Protein AF-A0A9P4J951-F1 (afdb_monomer)

Structure (mmCIF, N/CA/C/O backbone):
data_AF-A0A9P4J951-F1
#
_entry.id   AF-A0A9P4J951-F1
#
loop_
_atom_site.group_PDB
_atom_site.id
_atom_site.type_symbol
_atom_site.label_atom_id
_atom_site.label_alt_id
_atom_site.label_comp_id
_atom_site.label_asym_id
_atom_site.label_entity_id
_atom_site.label_seq_id
_atom_site.pdbx_PDB_ins_code
_atom_site.Cartn_x
_atom_site.Cartn_y
_atom_site.Cartn_z
_atom_site.occupancy
_atom_site.B_iso_or_equiv
_atom_site.auth_seq_id
_atom_site.auth_comp_id
_atom_site.auth_asym_id
_atom_site.auth_atom_id
_atom_site.pdbx_PDB_model_num
ATOM 1 N N . MET A 1 1 ? 7.145 10.050 -29.642 1.00 83.94 1 MET A N 1
ATOM 2 C CA . MET A 1 1 ? 7.075 8.590 -29.487 1.00 83.94 1 MET A CA 1
ATOM 3 C C . MET A 1 1 ? 8.419 8.067 -29.038 1.00 83.94 1 MET A C 1
ATOM 5 O O . MET A 1 1 ? 9.422 8.236 -29.727 1.00 83.94 1 MET A O 1
ATOM 9 N N . CYS A 1 2 ? 8.444 7.441 -27.866 1.00 87.62 2 CYS A N 1
ATOM 10 C CA . CYS A 1 2 ? 9.664 6.886 -27.300 1.00 87.62 2 CYS A CA 1
ATOM 11 C C . CYS A 1 2 ? 9.379 5.573 -26.622 1.00 87.62 2 CYS A C 1
ATOM 13 O O . CYS A 1 2 ? 8.331 5.391 -26.008 1.00 87.62 2 CYS A O 1
ATOM 15 N N . TYR A 1 3 ? 10.360 4.699 -26.714 1.00 90.00 3 TYR A N 1
ATOM 16 C CA . TYR A 1 3 ? 10.333 3.376 -26.151 1.00 90.00 3 TYR A CA 1
ATOM 17 C C . TYR A 1 3 ? 10.883 3.417 -24.731 1.00 90.00 3 TYR A C 1
ATOM 19 O O . TYR A 1 3 ? 11.955 3.974 -24.476 1.00 90.00 3 TYR A O 1
ATOM 27 N N . TYR A 1 4 ? 10.137 2.819 -23.815 1.00 92.75 4 TYR A N 1
ATOM 28 C CA . TYR A 1 4 ? 10.508 2.655 -22.419 1.00 92.75 4 TYR A CA 1
ATOM 29 C C . TYR A 1 4 ? 10.296 1.204 -22.015 1.00 92.75 4 TYR A C 1
ATOM 31 O O . TYR A 1 4 ? 9.371 0.541 -22.491 1.00 92.75 4 TYR A O 1
ATOM 39 N N . ASP A 1 5 ? 11.113 0.729 -21.090 1.00 93.81 5 ASP A N 1
ATOM 40 C CA . ASP A 1 5 ? 10.787 -0.489 -20.372 1.00 93.81 5 ASP A CA 1
ATOM 41 C C . ASP A 1 5 ? 9.640 -0.245 -19.402 1.00 93.81 5 ASP A C 1
ATOM 43 O O . ASP A 1 5 ? 9.453 0.852 -18.860 1.00 93.81 5 ASP A O 1
ATOM 47 N N . VAL A 1 6 ? 8.898 -1.313 -19.156 1.00 93.50 6 VAL A N 1
ATOM 48 C CA . VAL A 1 6 ? 7.906 -1.376 -18.099 1.00 93.50 6 VAL A CA 1
ATOM 49 C C . VAL A 1 6 ? 8.353 -2.405 -17.083 1.00 93.50 6 VAL A C 1
ATOM 51 O O . VAL A 1 6 ? 8.614 -3.556 -17.420 1.00 93.50 6 VAL A O 1
ATOM 54 N N . LEU A 1 7 ? 8.404 -1.991 -15.824 1.00 94.44 7 LEU A N 1
ATOM 55 C CA . LEU A 1 7 ? 8.605 -2.896 -14.709 1.00 94.44 7 LEU A CA 1
ATOM 56 C C . LEU A 1 7 ? 7.239 -3.349 -14.195 1.00 94.44 7 LEU A C 1
ATOM 58 O O . LEU A 1 7 ? 6.424 -2.517 -13.793 1.00 94.44 7 LEU A O 1
ATOM 62 N N . VAL A 1 8 ? 7.009 -4.660 -14.206 1.00 94.25 8 VAL A N 1
ATOM 63 C CA . VAL A 1 8 ? 5.778 -5.301 -13.730 1.00 94.25 8 VAL A CA 1
ATOM 64 C C . VAL A 1 8 ? 6.046 -5.910 -12.359 1.00 94.25 8 VAL A C 1
ATOM 66 O O . VAL A 1 8 ? 6.940 -6.740 -12.200 1.00 94.25 8 VAL A O 1
ATOM 69 N N . PHE A 1 9 ? 5.300 -5.466 -11.354 1.00 94.62 9 PHE A N 1
ATOM 70 C CA . PHE A 1 9 ? 5.412 -5.950 -9.981 1.00 94.62 9 PHE A CA 1
ATOM 71 C C . PHE A 1 9 ? 4.687 -7.287 -9.799 1.00 94.62 9 PHE A C 1
ATOM 73 O O . PHE A 1 9 ? 3.820 -7.657 -10.589 1.00 94.62 9 PHE A O 1
ATOM 80 N N . THR A 1 10 ? 4.968 -7.981 -8.695 1.00 92.19 10 THR A N 1
ATOM 81 C CA . THR A 1 10 ? 4.338 -9.275 -8.359 1.00 92.19 10 THR A CA 1
ATOM 82 C C . THR A 1 10 ? 2.812 -9.224 -8.263 1.00 92.19 10 THR A C 1
ATOM 84 O O . THR A 1 10 ? 2.142 -10.215 -8.527 1.00 92.19 10 THR A O 1
ATOM 87 N N . CYS A 1 11 ? 2.245 -8.069 -7.913 1.00 90.75 11 CYS A N 1
ATOM 88 C CA . CYS A 1 11 ? 0.800 -7.850 -7.864 1.00 90.75 11 CYS A CA 1
ATOM 89 C C . CYS A 1 11 ? 0.161 -7.545 -9.231 1.00 90.75 11 CYS A C 1
ATOM 91 O O . CYS A 1 11 ? -1.041 -7.294 -9.284 1.00 90.75 11 CYS A O 1
ATOM 93 N N . GLY A 1 12 ? 0.946 -7.506 -10.313 1.00 90.06 12 GLY A N 1
ATOM 94 C CA . GLY A 1 12 ? 0.493 -7.164 -11.665 1.00 90.06 12 GLY A CA 1
ATOM 95 C C . GLY A 1 12 ? 0.386 -5.661 -11.950 1.00 90.06 12 GLY A C 1
ATOM 96 O O . GLY A 1 12 ? 0.130 -5.275 -13.088 1.00 90.06 12 GLY A O 1
ATOM 97 N N . ASP A 1 13 ? 0.595 -4.808 -10.945 1.00 92.94 13 ASP A N 1
ATOM 98 C CA . ASP A 1 13 ? 0.761 -3.362 -11.128 1.00 92.94 13 ASP A CA 1
ATOM 99 C C . ASP A 1 13 ? 2.073 -3.071 -11.875 1.00 92.94 13 ASP A C 1
ATOM 101 O O . ASP A 1 13 ? 2.985 -3.906 -11.888 1.00 92.94 13 ASP A O 1
ATOM 105 N N . TYR A 1 14 ? 2.209 -1.885 -12.465 1.00 92.69 14 TYR A N 1
ATOM 106 C CA . TYR A 1 14 ? 3.402 -1.553 -13.242 1.00 92.69 14 TYR A CA 1
ATOM 107 C C . TYR A 1 14 ? 3.881 -0.119 -13.068 1.00 92.69 14 TYR A C 1
ATOM 109 O O . TYR A 1 14 ? 3.173 0.770 -12.599 1.00 92.69 14 TYR A O 1
ATOM 117 N N . ARG A 1 15 ? 5.127 0.118 -13.478 1.00 92.00 15 ARG A N 1
ATOM 118 C CA . ARG A 1 15 ? 5.652 1.467 -13.675 1.00 92.00 15 ARG A CA 1
ATOM 119 C C . ARG A 1 15 ? 6.517 1.534 -14.920 1.00 92.00 15 ARG A C 1
ATOM 121 O O . ARG A 1 15 ? 7.229 0.587 -15.244 1.00 92.00 15 ARG A O 1
ATOM 128 N N . TRP A 1 16 ? 6.493 2.686 -15.578 1.00 91.69 16 TRP A N 1
ATOM 129 C CA . TRP A 1 16 ? 7.504 3.022 -16.573 1.00 91.69 16 TRP A CA 1
ATOM 130 C C . TRP A 1 16 ? 8.874 3.095 -15.898 1.00 91.69 16 TRP A C 1
ATOM 132 O O . TRP A 1 16 ? 9.004 3.662 -14.808 1.00 91.69 16 TRP A O 1
ATOM 142 N N . ASP A 1 17 ? 9.869 2.495 -16.537 1.00 91.88 17 ASP A N 1
ATOM 143 C CA . ASP A 1 17 ? 11.228 2.403 -16.021 1.00 91.88 17 ASP A CA 1
ATOM 144 C C . ASP A 1 17 ? 12.220 3.005 -17.029 1.00 91.88 17 ASP A C 1
ATOM 146 O O . ASP A 1 17 ? 12.089 4.179 -17.393 1.00 91.88 17 ASP A O 1
ATOM 150 N N . LYS A 1 18 ? 13.222 2.244 -17.477 1.00 91.69 18 LYS A N 1
ATOM 151 C CA . LYS A 1 18 ? 14.324 2.759 -18.289 1.00 91.69 18 LYS A CA 1
ATOM 152 C C . LYS A 1 18 ? 13.875 3.250 -19.669 1.00 91.69 18 LYS A C 1
ATOM 154 O O . LYS A 1 18 ? 13.177 2.560 -20.408 1.00 91.69 18 LYS A O 1
ATOM 159 N N . PHE A 1 19 ? 14.349 4.434 -20.052 1.00 90.81 19 PHE A N 1
ATOM 160 C CA . PHE A 1 19 ? 14.247 4.934 -21.423 1.00 90.81 19 PHE A CA 1
ATOM 161 C C . PHE A 1 19 ? 15.151 4.128 -22.362 1.00 90.81 19 PHE A C 1
ATOM 163 O O . PHE A 1 19 ? 16.329 3.922 -22.066 1.00 90.81 19 PHE A O 1
ATOM 170 N N . ARG A 1 20 ? 14.610 3.694 -23.503 1.00 90.88 20 ARG A N 1
ATOM 171 C CA . ARG A 1 20 ? 15.330 2.872 -24.487 1.00 90.88 20 ARG A CA 1
ATOM 172 C C . ARG A 1 20 ? 15.708 3.639 -25.739 1.00 90.88 20 ARG A C 1
ATOM 174 O O . ARG A 1 20 ? 16.806 3.454 -26.248 1.00 90.88 20 ARG A O 1
ATOM 181 N N . GLY A 1 21 ? 14.837 4.519 -26.215 1.00 88.06 21 GLY A N 1
ATOM 182 C CA . GLY A 1 21 ? 15.143 5.321 -27.391 1.00 88.06 21 GLY A CA 1
ATOM 183 C C . GLY A 1 21 ? 13.949 6.089 -27.929 1.00 88.06 21 GLY A C 1
ATOM 184 O O . GLY A 1 21 ? 12.802 5.863 -27.541 1.00 88.06 21 GLY A O 1
ATOM 185 N N . ARG A 1 22 ? 14.231 7.007 -28.853 1.00 85.25 22 ARG A N 1
ATOM 186 C CA . ARG A 1 22 ? 13.212 7.725 -29.628 1.00 85.25 22 ARG A CA 1
ATOM 187 C C . ARG A 1 22 ? 12.785 6.886 -30.829 1.00 85.25 22 ARG A C 1
ATOM 189 O O . ARG A 1 22 ? 13.577 6.109 -31.356 1.00 85.25 22 ARG A O 1
ATOM 196 N N . CYS A 1 23 ? 11.540 7.047 -31.265 1.00 82.56 23 CYS A N 1
ATOM 197 C CA . CYS A 1 23 ? 11.083 6.455 -32.515 1.00 82.56 23 CYS A CA 1
ATOM 198 C C . CYS A 1 23 ? 11.828 7.106 -33.696 1.00 82.56 23 CYS A C 1
ATOM 200 O O . CYS A 1 23 ? 11.772 8.328 -33.826 1.00 82.56 23 CYS A O 1
ATOM 202 N N . PRO A 1 24 ? 12.477 6.328 -34.582 1.00 77.69 24 PRO A N 1
ATOM 203 C CA . PRO A 1 24 ? 13.242 6.879 -35.704 1.00 77.69 24 PRO A CA 1
ATOM 204 C C . PRO A 1 24 ? 12.363 7.551 -36.769 1.00 77.69 24 PRO A C 1
ATOM 206 O O . PRO A 1 24 ? 12.860 8.326 -37.575 1.00 77.69 24 PRO A O 1
ATOM 209 N N . ARG A 1 25 ? 11.050 7.275 -36.770 1.00 77.94 25 ARG A N 1
ATOM 210 C CA . ARG A 1 25 ? 10.077 7.881 -37.693 1.00 77.94 25 ARG A CA 1
ATOM 211 C C . ARG A 1 25 ? 9.621 9.283 -37.279 1.00 77.94 25 ARG A C 1
ATOM 213 O O . ARG A 1 25 ? 8.889 9.921 -38.025 1.00 77.94 25 ARG A O 1
ATOM 220 N N . GLU A 1 26 ? 10.019 9.765 -36.106 1.00 70.31 26 GLU A N 1
ATOM 221 C CA . GLU A 1 26 ? 9.621 11.081 -35.619 1.00 70.31 26 GLU A CA 1
ATOM 222 C C . GLU A 1 26 ? 10.764 12.081 -35.757 1.00 70.31 26 GLU A C 1
ATOM 224 O O . GLU A 1 26 ? 11.788 11.977 -35.089 1.00 70.31 26 GLU A O 1
ATOM 229 N N . HIS A 1 27 ? 10.575 13.060 -36.641 1.00 64.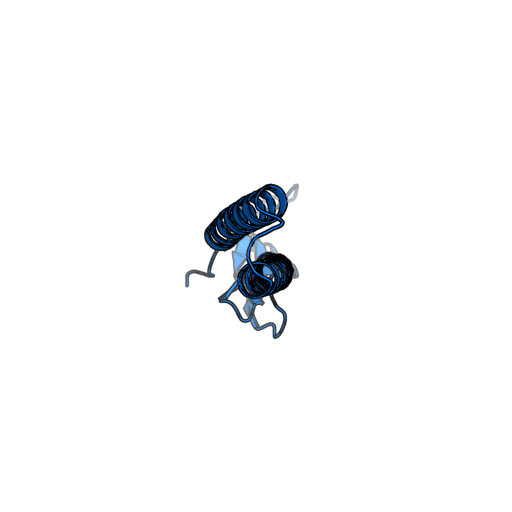94 27 HIS A N 1
ATOM 230 C CA . HIS A 1 27 ? 11.615 14.012 -37.038 1.00 64.94 27 HIS A CA 1
ATOM 231 C C . HIS A 1 27 ? 11.723 15.243 -36.114 1.00 64.94 27 HIS A C 1
ATOM 233 O O . HIS A 1 27 ? 12.554 16.119 -36.337 1.00 64.94 27 HIS A O 1
ATOM 239 N N . ARG A 1 28 ? 10.884 15.342 -35.071 1.00 68.25 28 ARG A N 1
ATOM 240 C CA . ARG A 1 28 ? 10.910 16.472 -34.128 1.00 68.25 28 ARG A CA 1
ATOM 241 C C . ARG A 1 28 ? 12.067 16.316 -33.135 1.00 68.25 28 ARG A C 1
ATOM 243 O O . ARG A 1 28 ? 12.063 15.413 -32.299 1.00 68.25 28 ARG A O 1
ATOM 250 N N . MET A 1 29 ? 13.049 17.216 -33.215 1.00 61.53 29 MET A N 1
ATOM 251 C CA . MET A 1 29 ? 14.131 17.350 -32.234 1.00 61.53 29 MET A CA 1
ATOM 252 C C . MET A 1 29 ? 13.785 18.454 -31.213 1.00 61.53 29 MET A C 1
ATOM 254 O O . MET A 1 29 ? 13.914 19.631 -31.522 1.00 61.53 29 MET A O 1
ATOM 258 N N . GLY A 1 30 ? 13.344 18.046 -30.010 1.00 66.81 30 GLY A N 1
ATOM 259 C CA . GLY A 1 30 ? 12.965 18.897 -28.855 1.00 66.81 30 GLY A CA 1
ATOM 260 C C . GLY A 1 30 ? 11.441 18.971 -28.632 1.00 66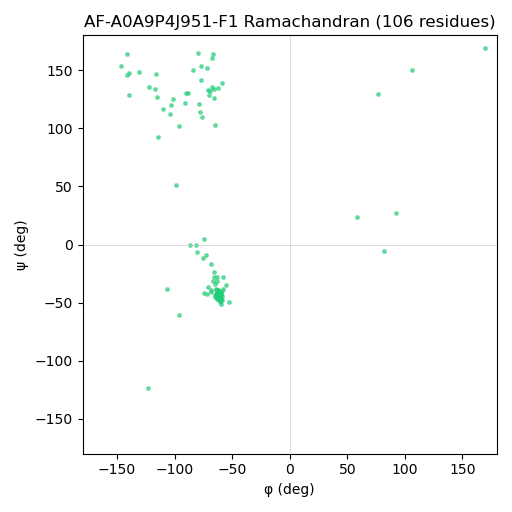.81 30 GLY A C 1
ATOM 261 O O . GLY A 1 30 ? 10.688 18.811 -29.585 1.00 66.81 30 GLY A O 1
ATOM 262 N N . GLU A 1 31 ? 10.865 19.149 -27.439 1.00 60.69 31 GLU A N 1
ATOM 263 C CA . GLU A 1 31 ? 11.251 18.876 -26.046 1.00 60.69 31 GLU A CA 1
ATOM 264 C C . GLU A 1 31 ? 10.146 17.955 -25.499 1.00 60.69 31 GLU A C 1
ATOM 266 O O . GLU A 1 31 ? 8.962 18.222 -25.688 1.00 60.69 31 GLU A O 1
ATOM 271 N N . THR A 1 32 ? 10.488 16.887 -24.786 1.00 63.03 32 THR A N 1
ATOM 272 C CA . THR A 1 32 ? 9.526 15.924 -24.210 1.00 63.03 32 THR A CA 1
ATOM 273 C C . THR A 1 32 ? 8.905 14.934 -25.199 1.00 63.03 32 THR A C 1
ATOM 275 O O . THR A 1 32 ? 8.365 15.252 -26.255 1.00 63.03 32 THR A O 1
ATOM 278 N N . CYS A 1 33 ? 8.962 13.660 -24.827 1.00 70.00 33 CYS A N 1
ATOM 279 C CA . CYS A 1 33 ? 8.370 12.609 -25.625 1.00 70.00 33 CYS A CA 1
ATOM 280 C C . CYS A 1 33 ? 6.845 12.574 -25.466 1.00 70.00 33 CYS A C 1
ATOM 282 O O . CYS A 1 33 ? 6.360 12.163 -24.415 1.00 70.00 33 CYS A O 1
ATOM 284 N N . GLY A 1 34 ? 6.094 12.951 -26.507 1.00 72.06 34 GLY A N 1
ATOM 285 C CA . GLY A 1 34 ? 4.628 13.069 -26.428 1.00 72.06 34 GLY A CA 1
ATOM 286 C C . GLY A 1 34 ? 3.872 11.764 -26.131 1.00 72.06 34 GLY A C 1
ATOM 287 O O . GLY A 1 34 ? 2.816 11.790 -25.511 1.00 72.06 34 GLY A O 1
ATOM 288 N N . THR A 1 35 ? 4.417 10.605 -26.515 1.00 83.69 35 THR A N 1
ATOM 289 C CA . THR A 1 35 ? 3.775 9.295 -26.296 1.00 83.69 35 THR A CA 1
ATOM 290 C C . THR A 1 35 ? 4.811 8.258 -25.881 1.00 83.69 35 THR A C 1
ATOM 292 O O . THR A 1 35 ? 5.835 8.097 -26.559 1.00 83.69 35 THR A O 1
ATOM 295 N N . LYS A 1 36 ? 4.539 7.546 -24.781 1.00 86.50 36 LYS A N 1
ATOM 296 C CA . LYS A 1 36 ? 5.353 6.423 -24.299 1.00 86.50 36 LYS A CA 1
ATOM 297 C C . LYS A 1 36 ? 4.881 5.129 -24.950 1.00 86.50 36 LYS A C 1
ATOM 299 O O . LYS A 1 36 ? 3.693 4.829 -24.935 1.00 86.50 36 LYS A O 1
ATOM 304 N N . MET A 1 37 ? 5.819 4.375 -25.499 1.00 88.06 37 MET A N 1
ATOM 305 C CA . MET A 1 37 ? 5.604 3.059 -26.084 1.00 88.06 37 MET A CA 1
ATOM 306 C C . MET A 1 37 ? 6.368 2.012 -25.282 1.00 88.06 37 MET A C 1
ATOM 308 O O . MET A 1 37 ? 7.444 2.286 -24.745 1.00 88.06 37 MET A O 1
ATOM 312 N N . LEU A 1 38 ? 5.806 0.810 -25.208 1.00 90.44 38 LEU A N 1
ATOM 313 C CA . LEU A 1 38 ? 6.450 -0.328 -24.569 1.00 90.44 38 LEU A CA 1
ATOM 314 C C . LEU A 1 38 ? 7.640 -0.799 -25.418 1.00 90.44 38 LEU A C 1
ATOM 316 O O . LEU A 1 38 ? 7.486 -1.044 -26.611 1.00 90.44 38 LEU A O 1
ATOM 320 N N . TYR A 1 39 ? 8.809 -0.941 -24.795 1.00 92.12 39 TYR A N 1
ATOM 321 C CA . TYR A 1 39 ? 9.963 -1.638 -25.367 1.00 92.12 39 TYR A CA 1
ATOM 322 C C . TYR A 1 39 ? 10.016 -3.088 -24.889 1.00 92.12 39 TYR A C 1
ATOM 324 O O . TYR A 1 39 ? 9.946 -4.017 -25.685 1.00 92.12 39 TYR A O 1
ATOM 332 N N . SER A 1 40 ? 10.128 -3.278 -23.572 1.00 93.12 40 SER A N 1
ATOM 333 C CA . SER A 1 40 ? 10.191 -4.591 -22.937 1.00 93.12 40 SER A CA 1
ATOM 334 C C . SER A 1 40 ? 9.518 -4.579 -21.566 1.00 93.12 40 SER A C 1
ATOM 336 O O . SER A 1 40 ? 9.417 -3.532 -20.921 1.00 93.12 40 SER A O 1
ATOM 338 N N . GLN A 1 41 ? 9.032 -5.744 -21.135 1.00 93.31 41 GLN A N 1
ATOM 339 C CA . GLN A 1 41 ? 8.473 -5.950 -19.799 1.00 93.31 41 GLN A CA 1
ATOM 340 C C . GLN A 1 41 ? 9.513 -6.650 -18.928 1.00 93.31 41 GLN A C 1
ATOM 342 O O . GLN A 1 41 ? 9.996 -7.726 -19.275 1.00 93.31 41 GLN A O 1
ATOM 347 N N . ILE A 1 42 ? 9.832 -6.051 -17.788 1.00 93.75 42 ILE A N 1
ATOM 348 C CA . ILE A 1 42 ? 10.771 -6.587 -16.808 1.00 93.75 42 ILE A CA 1
ATOM 349 C C . ILE A 1 42 ? 9.966 -7.006 -15.582 1.00 93.75 42 ILE A C 1
ATOM 351 O O . ILE A 1 42 ? 9.342 -6.173 -14.922 1.00 93.75 42 ILE A O 1
ATOM 355 N N . ALA A 1 43 ? 9.975 -8.299 -15.268 1.00 93.06 43 ALA A N 1
ATOM 356 C CA . ALA A 1 43 ? 9.350 -8.801 -14.053 1.00 93.06 43 ALA A CA 1
ATOM 357 C C . ALA A 1 43 ? 10.166 -8.377 -12.824 1.00 93.06 43 ALA A C 1
ATOM 359 O O . ALA A 1 43 ? 11.387 -8.526 -12.788 1.00 93.06 43 ALA A O 1
ATOM 360 N N . SER A 1 44 ? 9.489 -7.865 -11.800 1.00 93.00 44 SER A N 1
ATOM 361 C CA . SER A 1 44 ? 10.091 -7.505 -10.522 1.00 93.00 44 SER A CA 1
ATOM 362 C C . SER A 1 44 ? 9.509 -8.343 -9.397 1.00 93.00 44 SER A C 1
ATOM 364 O O . SER A 1 44 ? 8.293 -8.448 -9.252 1.00 93.00 44 SER A O 1
ATOM 366 N N . ALA A 1 45 ? 10.390 -8.870 -8.544 1.00 93.31 45 ALA A N 1
ATOM 367 C CA . ALA A 1 45 ? 10.009 -9.546 -7.306 1.00 93.31 45 ALA A CA 1
ATOM 368 C C . ALA A 1 45 ? 9.516 -8.572 -6.212 1.00 93.31 45 ALA A C 1
ATOM 370 O O . ALA A 1 45 ? 9.013 -9.002 -5.174 1.00 93.31 45 ALA A O 1
ATOM 371 N N . ALA A 1 46 ? 9.648 -7.257 -6.418 1.00 93.00 46 ALA A N 1
ATOM 372 C CA . ALA A 1 46 ?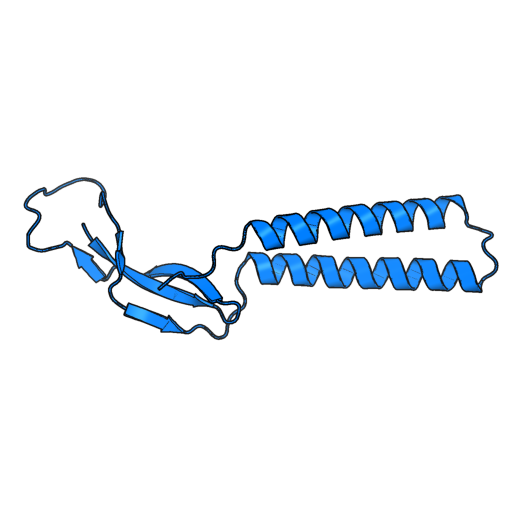 9.243 -6.258 -5.441 1.00 93.00 46 ALA A CA 1
ATOM 373 C C . ALA A 1 46 ? 7.718 -6.053 -5.411 1.00 93.00 46 ALA A C 1
ATOM 375 O O . ALA A 1 46 ? 7.012 -6.209 -6.410 1.00 93.00 46 ALA A O 1
ATOM 376 N N . LYS A 1 47 ? 7.213 -5.622 -4.251 1.00 92.94 47 LYS A N 1
ATOM 377 C CA . LYS A 1 47 ? 5.841 -5.118 -4.109 1.00 92.94 47 LYS A CA 1
ATOM 378 C C . LYS A 1 47 ? 5.747 -3.693 -4.653 1.00 92.94 47 LYS A C 1
ATOM 380 O O . LYS A 1 47 ? 6.635 -2.879 -4.391 1.00 92.94 47 LYS A O 1
ATOM 385 N N . CYS A 1 48 ? 4.644 -3.364 -5.327 1.00 93.75 48 CYS A N 1
ATOM 386 C CA . CYS A 1 48 ? 4.390 -1.989 -5.757 1.00 93.75 48 CYS A CA 1
ATOM 387 C C . CYS A 1 48 ? 4.163 -1.051 -4.555 1.00 93.75 48 CYS A C 1
ATOM 389 O O . CYS A 1 48 ? 3.852 -1.494 -3.443 1.00 93.75 48 CYS A O 1
ATOM 391 N N . LYS A 1 49 ? 4.251 0.266 -4.784 1.00 93.19 49 LYS A N 1
ATOM 392 C CA . LYS A 1 49 ? 4.068 1.292 -3.738 1.00 93.19 49 LYS A CA 1
ATOM 393 C C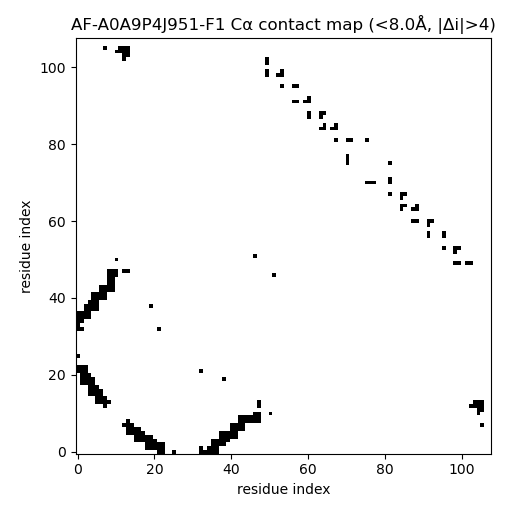 . LYS A 1 49 ? 2.727 1.168 -2.999 1.00 93.19 49 LYS A C 1
ATOM 395 O O . LYS A 1 49 ? 2.660 1.417 -1.798 1.00 93.19 49 LYS A O 1
ATOM 400 N N . TYR A 1 50 ? 1.661 0.768 -3.696 1.00 95.19 50 TYR A N 1
ATOM 401 C CA . TYR A 1 50 ? 0.335 0.602 -3.099 1.00 95.19 50 TYR A CA 1
ATOM 402 C C . TYR A 1 50 ? 0.258 -0.660 -2.243 1.00 95.19 50 TYR A C 1
ATOM 404 O O . TYR A 1 50 ? -0.279 -0.610 -1.142 1.00 95.19 50 TYR A O 1
ATOM 412 N N . CYS A 1 51 ? 0.839 -1.773 -2.698 1.00 94.69 51 CYS A N 1
ATOM 413 C CA . CYS A 1 51 ? 0.964 -2.991 -1.896 1.00 94.69 51 CYS A CA 1
ATOM 414 C C . CYS A 1 51 ? 1.746 -2.740 -0.606 1.00 94.69 51 CYS A C 1
ATOM 416 O O . CYS A 1 51 ? 1.282 -3.130 0.458 1.00 94.69 51 CYS A O 1
ATOM 418 N N . GLN A 1 52 ? 2.865 -2.016 -0.681 1.00 95.69 52 GLN A N 1
ATOM 419 C CA . GLN A 1 52 ? 3.648 -1.659 0.506 1.00 95.69 52 GLN A CA 1
ATOM 420 C C . GLN A 1 52 ? 2.831 -0.827 1.508 1.00 95.69 52 GLN A C 1
ATOM 422 O O . GLN A 1 52 ? 2.834 -1.115 2.704 1.00 95.69 52 GLN A O 1
ATOM 427 N N . LYS A 1 53 ? 2.082 0.180 1.034 1.00 96.62 53 LYS A N 1
ATOM 428 C CA . LYS A 1 53 ? 1.189 0.975 1.894 1.00 96.62 53 LYS A CA 1
ATOM 429 C C . LYS A 1 53 ? 0.076 0.123 2.509 1.00 96.62 53 LYS A C 1
ATOM 431 O O . LYS A 1 53 ? -0.183 0.242 3.704 1.00 96.62 53 LYS A O 1
ATOM 436 N N . ILE A 1 54 ? -0.549 -0.746 1.716 1.00 96.88 54 ILE A N 1
ATOM 437 C CA . ILE A 1 54 ? -1.621 -1.641 2.170 1.00 96.88 54 ILE A CA 1
ATOM 438 C C . ILE A 1 54 ? -1.113 -2.604 3.244 1.00 96.88 54 ILE A C 1
ATOM 440 O O . ILE A 1 54 ? -1.776 -2.744 4.265 1.00 96.88 54 ILE A O 1
ATOM 444 N N . ASP A 1 55 ? 0.082 -3.179 3.098 1.00 97.06 55 ASP A N 1
ATOM 445 C CA . ASP A 1 55 ? 0.668 -4.064 4.115 1.00 97.06 55 ASP A CA 1
ATOM 446 C C . ASP A 1 55 ? 0.828 -3.364 5.474 1.00 97.06 55 ASP A C 1
ATOM 448 O O . ASP A 1 55 ? 0.586 -3.953 6.529 1.00 97.06 55 ASP A O 1
ATOM 452 N N . VAL A 1 56 ? 1.239 -2.091 5.477 1.00 97.62 56 VAL A N 1
ATOM 453 C CA . VAL A 1 56 ? 1.346 -1.303 6.714 1.00 97.62 56 VAL A CA 1
ATOM 454 C C . VAL A 1 56 ? -0.032 -1.102 7.347 1.00 97.62 56 VAL A C 1
ATOM 456 O O . VAL A 1 56 ? -0.179 -1.266 8.560 1.00 97.62 56 VAL A O 1
ATOM 459 N N . LYS A 1 57 ? -1.052 -0.783 6.543 1.00 97.62 57 LYS A N 1
ATOM 460 C CA . LYS A 1 57 ? -2.421 -0.584 7.037 1.00 97.62 57 LYS A CA 1
ATOM 461 C C . LYS A 1 57 ? -3.050 -1.882 7.538 1.00 97.62 57 LYS A C 1
ATOM 463 O O . LYS A 1 57 ? -3.642 -1.861 8.609 1.00 97.62 57 LYS A O 1
ATOM 468 N N . LEU A 1 58 ? -2.844 -3.003 6.847 1.00 97.81 58 LEU A N 1
ATOM 469 C CA . LEU A 1 58 ? -3.308 -4.325 7.278 1.00 97.81 58 LEU A CA 1
ATOM 470 C C . LEU A 1 58 ? -2.701 -4.726 8.625 1.00 97.81 58 LEU A C 1
ATOM 472 O O . LEU A 1 58 ? -3.424 -5.177 9.511 1.00 97.81 58 LEU A O 1
ATOM 476 N N . ARG A 1 59 ? -1.397 -4.493 8.827 1.00 98.00 59 ARG A N 1
ATOM 477 C CA . ARG A 1 59 ? -0.754 -4.742 10.128 1.00 98.00 59 ARG A CA 1
ATOM 478 C C . ARG A 1 59 ? -1.342 -3.871 11.237 1.00 98.00 59 ARG A C 1
ATOM 480 O O . ARG A 1 59 ? -1.646 -4.386 12.309 1.00 98.00 59 ARG A O 1
ATOM 487 N N . LYS A 1 60 ? -1.548 -2.574 10.979 1.00 97.56 60 LYS A N 1
ATOM 488 C CA . LYS A 1 60 ? -2.174 -1.664 11.953 1.00 97.56 60 LYS A CA 1
ATOM 489 C C . LYS A 1 60 ? -3.615 -2.078 12.270 1.00 97.56 60 LYS A C 1
ATOM 491 O O . LYS A 1 60 ? -4.000 -2.092 13.432 1.00 97.56 60 LYS A O 1
ATOM 496 N N . ARG A 1 61 ? -4.384 -2.475 11.255 1.00 97.81 61 ARG A N 1
ATOM 497 C CA . ARG A 1 61 ? -5.751 -2.981 11.410 1.00 97.81 61 ARG A CA 1
ATOM 498 C C . ARG A 1 61 ? -5.785 -4.226 12.292 1.00 97.81 61 ARG A C 1
ATOM 500 O O . ARG A 1 61 ? -6.587 -4.291 13.214 1.00 97.81 61 ARG A O 1
ATOM 507 N N . GLN A 1 62 ? -4.900 -5.191 12.037 1.00 97.94 62 GLN A N 1
ATOM 508 C CA . GLN A 1 62 ? -4.820 -6.410 12.841 1.00 97.94 62 GLN A CA 1
ATOM 509 C C . GLN A 1 62 ? -4.464 -6.106 14.300 1.00 97.94 62 GLN A C 1
ATOM 511 O O . GLN A 1 62 ? -5.026 -6.713 15.208 1.00 97.94 62 GLN A O 1
ATOM 516 N N . PHE A 1 63 ? -3.558 -5.153 14.529 1.00 97.50 63 PHE A N 1
ATOM 517 C CA . PHE A 1 63 ? -3.214 -4.703 15.873 1.00 97.50 63 PHE A CA 1
ATOM 518 C C . PHE A 1 63 ? -4.428 -4.116 16.613 1.00 97.50 63 PHE A C 1
ATOM 520 O O . PHE A 1 63 ? -4.713 -4.540 17.732 1.00 97.50 63 PHE A O 1
ATOM 527 N N . GLU A 1 64 ? -5.173 -3.202 15.984 1.00 96.69 64 GLU A N 1
ATOM 528 C CA . GLU A 1 64 ? -6.379 -2.613 16.587 1.00 96.69 64 GLU A CA 1
ATOM 529 C C . GLU A 1 64 ? -7.478 -3.655 16.826 1.00 96.69 64 GLU A C 1
ATOM 531 O O . GLU A 1 64 ? -8.117 -3.651 17.876 1.00 96.69 64 GLU A O 1
ATOM 536 N N . LEU A 1 65 ? -7.651 -4.606 15.904 1.00 96.94 65 LEU A N 1
ATOM 537 C CA . LEU A 1 65 ? -8.607 -5.701 16.067 1.00 96.94 65 LEU A CA 1
ATOM 538 C C . LEU A 1 65 ? -8.251 -6.592 17.265 1.00 96.94 65 LEU A C 1
ATOM 540 O O . LEU A 1 65 ? -9.113 -6.912 18.080 1.00 96.94 65 LEU A O 1
ATOM 544 N N . ASN A 1 66 ? -6.974 -6.951 17.416 1.00 96.56 66 ASN A N 1
ATOM 545 C CA . ASN A 1 66 ? -6.506 -7.726 18.567 1.00 96.56 66 ASN A CA 1
ATOM 546 C C . ASN A 1 66 ? -6.710 -6.958 19.882 1.00 96.56 66 ASN A C 1
ATOM 548 O O . ASN A 1 66 ? -7.119 -7.542 20.886 1.00 96.56 66 ASN A O 1
ATOM 552 N N . ARG A 1 67 ? -6.456 -5.643 19.872 1.00 94.12 67 ARG A N 1
ATOM 553 C CA . ARG A 1 67 ? -6.674 -4.757 21.020 1.00 94.12 67 ARG A CA 1
ATOM 554 C C . ARG A 1 67 ? -8.148 -4.711 21.427 1.00 94.12 67 ARG A C 1
ATOM 556 O O . ARG A 1 67 ? -8.442 -4.867 22.611 1.00 94.12 67 ARG A O 1
ATOM 563 N N . TYR A 1 68 ? -9.047 -4.549 20.458 1.00 95.00 68 TYR A N 1
ATOM 564 C CA . TYR A 1 68 ? -10.493 -4.587 20.669 1.00 95.00 68 TYR A CA 1
ATOM 565 C C . TYR A 1 68 ? -10.937 -5.933 21.257 1.00 95.00 68 TYR A C 1
ATOM 567 O O . TYR A 1 68 ? -11.571 -5.959 22.310 1.00 95.00 68 TYR A O 1
ATOM 575 N N . ASN A 1 69 ? -10.529 -7.049 20.644 1.00 94.94 69 ASN A N 1
ATOM 576 C CA . ASN A 1 69 ? -10.900 -8.395 21.093 1.00 94.94 69 ASN A CA 1
ATOM 577 C C . ASN A 1 69 ? -10.470 -8.666 22.540 1.00 94.94 69 ASN A C 1
ATOM 579 O O . ASN A 1 69 ? -11.222 -9.262 23.310 1.00 94.94 69 ASN A O 1
ATOM 583 N N . ARG A 1 70 ? -9.286 -8.184 22.935 1.00 94.50 70 ARG A N 1
ATOM 584 C CA . ARG A 1 70 ? -8.820 -8.283 24.321 1.00 94.50 70 ARG A CA 1
ATOM 585 C C . ARG A 1 70 ? -9.752 -7.544 25.287 1.00 94.50 70 ARG A C 1
ATOM 587 O O . ARG A 1 70 ? -10.151 -8.111 26.296 1.00 94.50 70 ARG A O 1
ATOM 594 N N . TRP A 1 71 ? -10.138 -6.307 24.977 1.00 93.50 71 TRP A N 1
ATOM 595 C CA . TRP A 1 71 ? -11.038 -5.527 25.837 1.00 93.50 71 TRP A CA 1
ATOM 596 C C . TRP A 1 71 ? -12.457 -6.091 25.918 1.00 93.50 71 TRP A C 1
ATOM 598 O O . TRP A 1 71 ? -13.115 -5.964 26.954 1.00 93.50 71 TRP A O 1
ATOM 608 N N . VAL A 1 72 ? -12.927 -6.730 24.846 1.00 91.94 72 VAL A N 1
ATOM 609 C CA . VAL A 1 72 ? -14.187 -7.480 24.864 1.00 91.94 72 VAL A CA 1
ATOM 610 C C . VAL A 1 72 ? -14.089 -8.644 25.852 1.00 91.94 72 VAL A C 1
ATOM 612 O O . VAL A 1 72 ? -14.963 -8.782 26.705 1.00 91.94 72 VAL A O 1
ATOM 615 N N . ALA A 1 73 ? -13.002 -9.421 25.807 1.00 92.06 73 ALA A N 1
ATOM 616 C CA . ALA A 1 73 ? -12.781 -10.541 26.724 1.00 92.06 73 ALA A CA 1
ATOM 617 C C . ALA A 1 73 ? -12.620 -10.107 28.197 1.00 92.06 73 ALA A C 1
ATOM 619 O O . ALA A 1 73 ? -13.084 -10.801 29.096 1.00 92.06 73 ALA A O 1
ATOM 620 N N . GLU A 1 74 ? -12.023 -8.940 28.458 1.00 89.94 74 GLU A N 1
ATOM 621 C CA . GLU A 1 74 ? -11.838 -8.366 29.806 1.00 89.94 74 GLU A CA 1
ATOM 622 C C . GLU A 1 74 ? -13.132 -7.783 30.427 1.00 89.94 74 GLU A C 1
ATOM 624 O O . GLU A 1 74 ? -13.107 -7.208 31.520 1.00 89.94 74 GLU A O 1
ATOM 629 N N . GLY A 1 75 ? -14.284 -7.925 29.759 1.00 82.62 75 GLY A N 1
ATOM 630 C CA . GLY A 1 75 ? -15.590 -7.550 30.310 1.00 82.62 75 GLY A CA 1
ATOM 631 C C . GLY A 1 75 ? -16.040 -6.125 29.984 1.00 82.62 75 GLY A C 1
ATOM 632 O O . GLY A 1 75 ? -16.809 -5.531 30.738 1.00 82.62 75 GLY A O 1
ATOM 633 N N . SER A 1 76 ? -15.580 -5.558 28.862 1.00 71.94 76 SER A N 1
ATOM 634 C CA . SER A 1 76 ? -16.184 -4.373 28.226 1.00 71.94 76 SER A CA 1
ATOM 635 C C . SER A 1 76 ? -16.272 -3.097 29.080 1.00 71.94 76 SER A C 1
ATOM 637 O O . SER A 1 76 ? -17.074 -2.209 28.784 1.00 71.94 76 SER A O 1
ATOM 639 N N . LYS A 1 77 ? -15.426 -2.944 30.107 1.00 80.50 77 LYS A N 1
ATOM 640 C CA . LYS A 1 77 ? -15.387 -1.730 30.949 1.00 80.50 77 LYS A CA 1
ATOM 641 C C . LYS A 1 77 ? -14.937 -0.482 30.174 1.00 80.50 77 LYS A C 1
ATOM 643 O O . LYS A 1 77 ? -15.297 0.633 30.531 1.00 80.50 77 LYS A O 1
ATOM 648 N N . LEU A 1 78 ? -14.197 -0.666 29.079 1.00 85.31 78 LEU A N 1
ATOM 649 C CA . LEU A 1 78 ? -13.619 0.399 28.254 1.00 85.31 78 LEU A CA 1
ATOM 650 C C . LEU A 1 78 ? -14.468 0.704 27.007 1.00 85.31 78 LEU A C 1
ATOM 652 O O . LEU A 1 78 ? -13.952 0.711 25.891 1.00 85.31 78 LEU A O 1
ATOM 656 N N . ARG A 1 79 ? -15.779 0.939 27.175 1.00 88.56 79 ARG A N 1
ATOM 657 C CA . ARG A 1 79 ? -16.725 1.128 26.051 1.00 88.56 79 ARG A CA 1
ATOM 658 C C . ARG A 1 79 ? -16.287 2.202 25.053 1.00 88.56 79 ARG A C 1
ATOM 660 O O . ARG A 1 79 ? -16.208 1.911 23.866 1.00 88.56 79 ARG A O 1
ATOM 667 N N . ALA A 1 80 ? -15.918 3.387 25.537 1.00 91.56 80 ALA A N 1
ATOM 668 C CA . ALA A 1 80 ? -15.467 4.484 24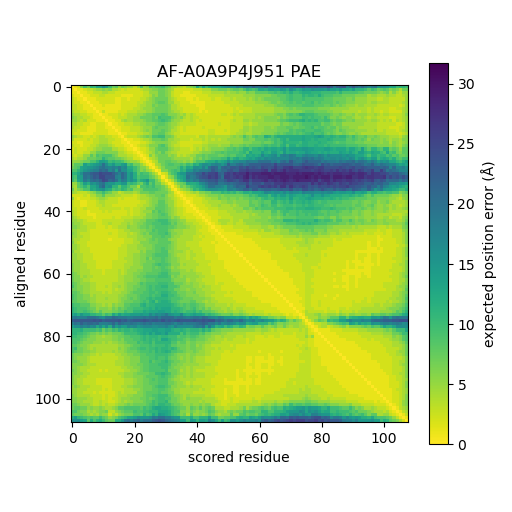.678 1.00 91.56 80 ALA A CA 1
ATOM 669 C C . ALA A 1 80 ? -14.189 4.133 23.889 1.00 91.56 80 ALA A C 1
ATOM 671 O O . ALA A 1 80 ? -14.066 4.458 22.712 1.00 91.56 80 ALA A O 1
ATOM 672 N N . SER A 1 81 ? -13.236 3.428 24.509 1.00 92.06 81 SER A N 1
ATOM 673 C CA . SER A 1 81 ? -12.007 3.010 23.822 1.00 92.06 81 SER A CA 1
ATOM 674 C C . SER A 1 81 ? -12.269 1.921 22.784 1.00 92.06 81 SER A C 1
ATOM 676 O O . SER A 1 81 ? -11.659 1.935 21.720 1.00 92.06 81 SER A O 1
AT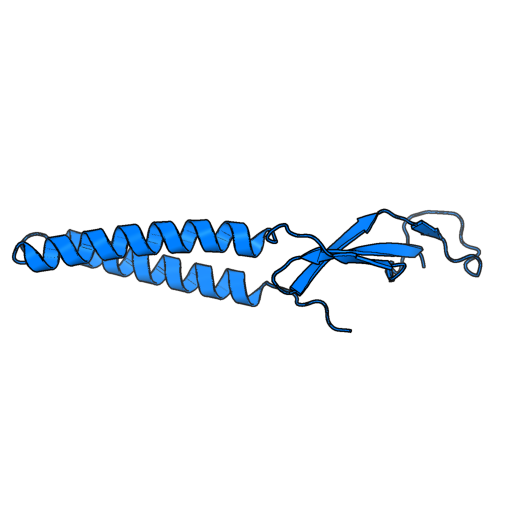OM 678 N N . MET A 1 82 ? -13.188 0.997 23.073 1.00 93.06 82 MET A N 1
ATOM 679 C CA . MET A 1 82 ? -13.613 -0.025 22.117 1.00 93.06 82 MET A CA 1
ATOM 680 C C . MET A 1 82 ? -14.293 0.599 20.895 1.00 93.06 82 MET A C 1
ATOM 682 O O . MET A 1 82 ? -13.985 0.209 19.772 1.00 93.06 82 MET A O 1
ATOM 686 N N . GLU A 1 83 ? -15.163 1.589 21.099 1.00 94.38 83 GLU A N 1
ATOM 687 C CA . GLU A 1 83 ? -15.813 2.327 20.012 1.00 94.38 83 GLU A CA 1
ATOM 688 C C . GLU A 1 83 ? -14.793 3.061 19.131 1.00 94.38 83 GLU A C 1
ATOM 690 O O . GLU A 1 83 ? -14.820 2.920 17.908 1.00 94.38 83 GLU A O 1
ATOM 695 N N . LEU A 1 84 ? -13.825 3.753 19.740 1.00 95.19 84 LEU A N 1
ATOM 696 C CA . LEU A 1 84 ? -12.748 4.419 19.004 1.00 95.19 84 LEU A CA 1
ATOM 697 C C . LEU A 1 84 ? -11.888 3.430 18.197 1.00 95.19 84 LEU A C 1
ATOM 699 O O . LEU A 1 84 ? -11.514 3.718 17.057 1.00 95.19 84 LEU A O 1
ATOM 703 N N . SER A 1 85 ? -11.584 2.250 18.750 1.00 94.94 85 SER A N 1
ATOM 704 C CA . SER A 1 85 ? -10.868 1.205 18.005 1.00 94.94 85 SER A CA 1
ATOM 705 C C . SER A 1 85 ? -11.686 0.695 16.815 1.00 94.94 85 SER A C 1
ATOM 707 O O . SER A 1 85 ? -11.115 0.506 15.743 1.00 94.94 85 SER A O 1
ATOM 709 N N . LEU A 1 86 ? -13.008 0.531 16.947 1.00 95.94 86 LEU A N 1
ATOM 710 C CA . LEU A 1 86 ? -13.871 0.151 15.821 1.00 95.94 86 LEU A CA 1
ATOM 711 C C . LEU A 1 86 ? -13.902 1.227 14.728 1.00 95.94 86 LEU A C 1
ATOM 713 O O . LEU A 1 86 ? -13.773 0.892 13.550 1.00 95.94 86 LEU A O 1
ATOM 717 N N . GLN A 1 87 ? -13.999 2.506 15.101 1.00 97.50 87 GLN A N 1
ATOM 718 C CA . GLN A 1 87 ? -13.903 3.620 14.149 1.00 97.50 87 GLN A CA 1
ATOM 719 C C . GLN A 1 87 ? -12.552 3.609 13.422 1.00 97.50 87 GLN A C 1
ATOM 721 O O . GLN A 1 87 ? -12.503 3.658 12.195 1.00 97.50 87 GLN A O 1
ATOM 726 N N . THR A 1 88 ? -11.457 3.425 14.164 1.00 97.44 88 THR A N 1
ATOM 727 C CA . THR A 1 88 ? -10.105 3.335 13.592 1.00 97.44 88 THR A CA 1
ATOM 728 C C . THR A 1 88 ? -9.984 2.169 12.606 1.00 97.44 88 THR A C 1
ATOM 730 O O . THR A 1 88 ? -9.375 2.309 11.545 1.00 97.44 88 THR A O 1
ATOM 733 N N . ILE A 1 89 ? -10.557 1.004 12.925 1.00 97.75 89 ILE A N 1
ATOM 734 C CA . ILE A 1 89 ? -10.574 -0.158 12.025 1.00 97.75 89 ILE A CA 1
ATOM 735 C C . ILE A 1 89 ? -11.353 0.167 10.745 1.00 97.75 89 ILE A C 1
ATOM 737 O O . ILE A 1 89 ? -10.853 -0.111 9.656 1.00 97.75 89 ILE A O 1
ATOM 741 N N . ALA A 1 90 ? -12.525 0.797 10.862 1.00 98.00 90 ALA A N 1
ATOM 742 C CA . ALA A 1 90 ? -13.343 1.179 9.713 1.00 98.00 90 ALA A CA 1
ATOM 743 C C . ALA A 1 90 ? -12.622 2.179 8.788 1.00 98.00 90 ALA A C 1
ATOM 745 O O . ALA A 1 90 ? -12.638 2.021 7.566 1.00 98.00 90 ALA A O 1
ATOM 746 N N . GLU A 1 91 ? -11.925 3.167 9.352 1.00 98.00 91 GLU A N 1
ATOM 747 C CA . GLU A 1 91 ? -11.103 4.112 8.587 1.00 98.00 91 GLU A CA 1
ATOM 748 C C . GLU A 1 91 ? -9.945 3.418 7.858 1.00 98.00 91 GLU A C 1
ATOM 750 O O . GLU A 1 91 ? -9.668 3.709 6.690 1.00 98.00 91 GLU A O 1
ATOM 755 N N . LEU A 1 92 ? -9.270 2.479 8.530 1.00 97.88 92 LEU A N 1
ATOM 756 C CA . LEU A 1 92 ? -8.201 1.686 7.923 1.00 97.88 92 LEU A CA 1
ATOM 757 C C . LEU A 1 92 ? -8.729 0.831 6.768 1.00 97.88 92 LEU A C 1
ATOM 759 O O . LEU A 1 92 ? -8.066 0.756 5.733 1.00 97.88 92 LEU A O 1
ATOM 763 N N . ASP A 1 93 ? -9.910 0.235 6.920 1.00 97.94 93 ASP A N 1
ATOM 764 C CA . ASP A 1 93 ? -10.557 -0.562 5.877 1.00 97.94 93 ASP A CA 1
ATOM 765 C C . ASP A 1 93 ? -10.931 0.285 4.658 1.00 97.94 93 ASP A C 1
ATOM 767 O O . ASP A 1 93 ? -10.602 -0.087 3.526 1.00 97.94 93 ASP A O 1
ATOM 771 N N . ALA A 1 94 ? -11.510 1.468 4.872 1.00 97.94 94 A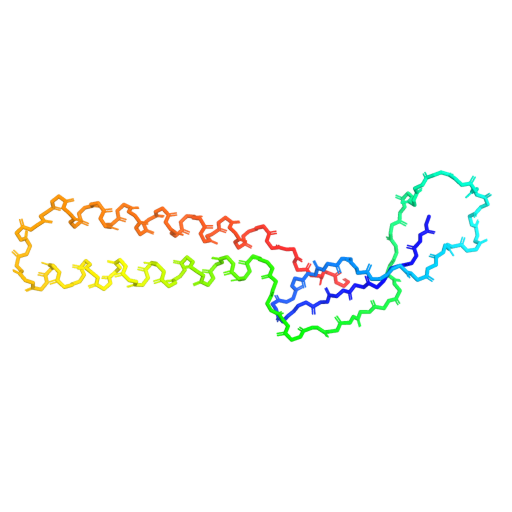LA A N 1
ATOM 772 C CA . ALA A 1 94 ? -11.808 2.405 3.793 1.00 97.94 94 ALA A CA 1
ATOM 773 C C . ALA A 1 94 ? -10.536 2.833 3.036 1.00 97.94 94 ALA A C 1
ATOM 775 O O . ALA A 1 94 ? -10.517 2.877 1.803 1.00 97.94 94 ALA A O 1
ATOM 776 N N . GLU A 1 95 ? -9.442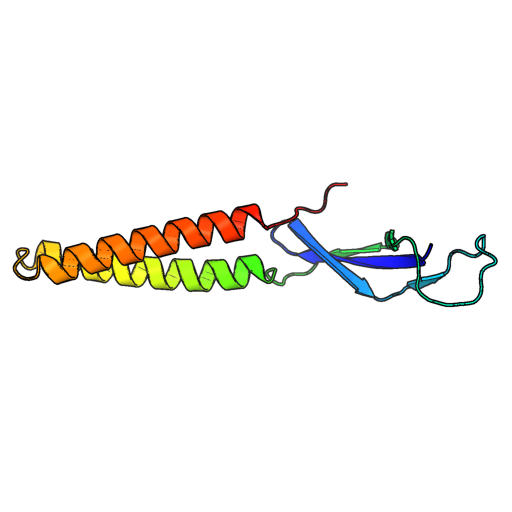 3.109 3.750 1.00 97.12 95 GLU A N 1
ATOM 777 C CA . GLU A 1 95 ? -8.175 3.493 3.125 1.00 97.12 95 GLU A CA 1
ATOM 778 C C . GLU A 1 95 ? -7.528 2.333 2.353 1.00 97.12 95 GLU A C 1
ATOM 780 O O . GLU A 1 95 ? -7.011 2.528 1.251 1.00 97.12 95 GLU A O 1
ATOM 785 N N . ILE A 1 96 ? -7.591 1.106 2.878 1.00 97.44 96 ILE A N 1
ATOM 786 C CA . ILE A 1 96 ? -7.120 -0.092 2.166 1.00 97.44 96 ILE A CA 1
ATOM 787 C C . ILE A 1 96 ? -7.896 -0.279 0.859 1.00 97.44 96 ILE A C 1
ATOM 789 O O . ILE A 1 96 ? -7.286 -0.551 -0.182 1.00 97.44 96 ILE A O 1
ATOM 793 N N . GLN A 1 97 ? -9.218 -0.097 0.880 1.00 96.69 97 GLN A N 1
ATOM 794 C CA . GLN A 1 97 ? -10.052 -0.177 -0.320 1.00 96.69 97 GLN A CA 1
ATOM 795 C C . GLN A 1 97 ? -9.673 0.898 -1.345 1.00 96.69 97 GLN A C 1
ATOM 797 O O . GLN A 1 97 ? -9.452 0.574 -2.514 1.00 96.69 97 GLN A O 1
ATOM 802 N N . ARG A 1 98 ? -9.493 2.153 -0.914 1.00 96.50 98 ARG A N 1
ATOM 803 C CA . ARG A 1 98 ? -9.042 3.253 -1.789 1.00 96.50 98 ARG A CA 1
ATOM 804 C C . ARG A 1 98 ? -7.689 2.959 -2.429 1.00 96.50 98 ARG A C 1
ATOM 806 O O . ARG A 1 98 ? -7.536 3.107 -3.640 1.00 96.50 98 ARG A O 1
ATOM 813 N N . LEU A 1 99 ? -6.714 2.507 -1.642 1.00 95.44 99 LEU A N 1
ATOM 814 C CA . LEU A 1 99 ? -5.389 2.141 -2.149 1.00 95.44 99 LEU A CA 1
ATOM 815 C C . LEU A 1 99 ? -5.452 0.960 -3.123 1.00 95.44 99 LEU A C 1
ATOM 817 O O . LEU A 1 99 ? -4.638 0.884 -4.041 1.00 95.44 99 LEU A O 1
ATOM 821 N N . THR A 1 100 ? -6.400 0.041 -2.932 1.00 93.00 100 THR A N 1
ATOM 822 C CA . THR A 1 100 ? -6.599 -1.106 -3.824 1.00 93.00 100 THR A CA 1
ATOM 823 C C . THR A 1 100 ? -7.200 -0.662 -5.154 1.00 93.00 100 THR A C 1
ATOM 825 O O . THR A 1 100 ? -6.710 -1.081 -6.198 1.00 93.00 100 THR A O 1
ATOM 828 N N . ALA A 1 101 ? -8.179 0.246 -5.130 1.00 92.62 101 ALA A N 1
ATOM 829 C CA . ALA A 1 101 ? -8.796 0.812 -6.329 1.00 92.62 101 ALA A CA 1
ATOM 830 C C . ALA A 1 101 ? -7.830 1.674 -7.166 1.00 92.62 101 ALA A C 1
ATOM 832 O O . ALA A 1 101 ? -7.980 1.767 -8.379 1.00 92.62 101 ALA A O 1
ATOM 833 N N . GLN A 1 102 ? -6.820 2.285 -6.537 1.00 91.94 102 GLN A N 1
ATOM 834 C CA . GLN A 1 102 ? -5.787 3.062 -7.237 1.00 91.94 102 GLN A CA 1
ATOM 835 C C . GLN A 1 102 ? -4.751 2.202 -7.976 1.00 91.94 102 GLN A C 1
ATOM 837 O O . GLN A 1 102 ? -3.953 2.747 -8.742 1.00 91.94 102 GLN A O 1
ATOM 842 N N . ARG A 1 103 ? -4.717 0.884 -7.743 1.00 89.44 103 ARG A N 1
ATOM 843 C CA . ARG A 1 103 ? -3.799 -0.011 -8.456 1.00 89.44 103 ARG A CA 1
ATOM 844 C C . ARG A 1 103 ? -4.193 -0.078 -9.926 1.00 89.44 103 ARG A C 1
ATOM 846 O O . ARG A 1 103 ? -5.367 -0.235 -10.251 1.00 89.44 103 ARG A O 1
ATOM 853 N N . GLN A 1 104 ? -3.205 -0.004 -10.811 1.00 85.62 104 GLN A N 1
ATOM 854 C CA . GLN A 1 104 ? -3.428 -0.076 -12.249 1.00 85.62 104 GLN A CA 1
ATOM 855 C C . GLN A 1 104 ? -2.773 -1.348 -12.782 1.00 85.62 104 GLN A C 1
ATOM 857 O O . GLN A 1 104 ? -1.584 -1.334 -13.101 1.00 85.62 104 GLN A O 1
ATOM 862 N N . PRO A 1 105 ? -3.513 -2.468 -12.869 1.00 81.38 105 PRO A N 1
ATOM 863 C CA . PRO A 1 105 ? -2.940 -3.682 -13.424 1.00 81.38 105 PRO A CA 1
ATOM 864 C C . PRO A 1 105 ? -2.480 -3.411 -14.855 1.00 81.38 105 PRO A C 1
ATOM 866 O O . PRO A 1 105 ? -3.166 -2.728 -15.624 1.00 81.38 105 PRO A O 1
ATOM 869 N N . PHE A 1 106 ? -1.316 -3.943 -15.210 1.00 81.38 106 PHE A N 1
ATOM 870 C CA . PHE A 1 106 ? -0.802 -3.848 -16.565 1.00 81.38 106 PHE A CA 1
ATOM 871 C C . PHE A 1 106 ? -1.727 -4.627 -17.508 1.00 81.38 106 PHE A C 1
ATOM 873 O O . PHE A 1 106 ? -1.719 -5.859 -17.526 1.00 81.38 106 PHE A O 1
ATOM 880 N N . ARG A 1 107 ? -2.577 -3.912 -18.253 1.00 68.38 107 ARG A N 1
ATOM 881 C CA . ARG A 1 107 ? -3.440 -4.504 -19.282 1.00 68.38 107 ARG A CA 1
ATOM 882 C C . ARG A 1 107 ? -2.588 -4.754 -20.529 1.00 68.38 107 ARG A C 1
ATOM 884 O O . ARG A 1 107 ? -1.960 -3.818 -21.019 1.00 68.38 107 ARG A O 1
ATOM 891 N N . ARG A 1 108 ? -2.523 -6.016 -20.962 1.00 56.12 108 ARG A N 1
ATOM 892 C CA . ARG A 1 108 ? -1.872 -6.435 -22.212 1.00 56.12 108 ARG A CA 1
ATOM 893 C C . ARG A 1 108 ? -2.727 -6.082 -23.417 1.00 56.12 108 ARG A C 1
ATOM 895 O O . ARG A 1 108 ? -3.967 -6.149 -23.271 1.00 56.12 108 ARG A O 1
#

Secondary structure (DSSP, 8-state):
-EEEEEEEPTTSBEEEEEEEEE-TT----SS--SSEEEEEEEE-SSPPHHHHHHHHHHHHHHHHHHHHHHHHHTTS--HHHHHHHHHHHHHHHHHHHHHHHT--B---

Solvent-accessible surface area (backbone atoms only — not comparable to full-atom values): 6224 Å² total; per-residue (Å²): 75,27,29,23,29,32,38,33,24,71,83,42,30,59,42,82,58,58,79,73,46,71,44,89,88,58,88,75,86,79,78,83,71,86,39,85,39,85,66,48,81,41,81,38,92,51,74,45,75,50,56,55,53,38,52,55,42,52,52,52,39,53,52,42,51,54,54,38,55,51,44,55,74,74,65,52,83,55,53,72,61,43,52,52,39,52,52,53,40,53,53,42,51,53,50,45,51,52,46,56,70,69,57,55,62,67,80,128

Radius of gyration: 22.35 Å; Cα contacts (8 Å, |Δi|>4): 137; chains: 1; bounding box: 32×29×69 Å

Foldseek 3Di:
DFEFEWEQEPVQFIDTDGTDGDDPPDPDDDDDDPDYDYDYYHYDPDDDPLRVVLVVLVVVLVVLVVVLVVCVVVPVPPVVSNVVSVVSNVVSVVVNVVSVVPGDRPDD

pLDDT: mean 89.64, std 9.58, range [56.12, 98.0]

Nearest PDB structures (foldseek):
  8ehx-assembly1_A  TM=8.376E-01  e=1.211E+00  Homo sapiens
  2js5-assembly1_B  TM=8.295E-01  e=4.992E+00  Methylococcus capsulatus
  1rpo-assembly1_A  TM=8.108E-01  e=7.482E+00  Escherichia coli
  2js5-assembly1_A  TM=7.739E-01  e=7.482E+00  Methylococcus capsulatus

Organism: NCBI:txid1168546

Mean predicted aligned error: 6.67 Å

Sequence (108 aa):
MCYYDVLVFTCGDYRWDKFRGR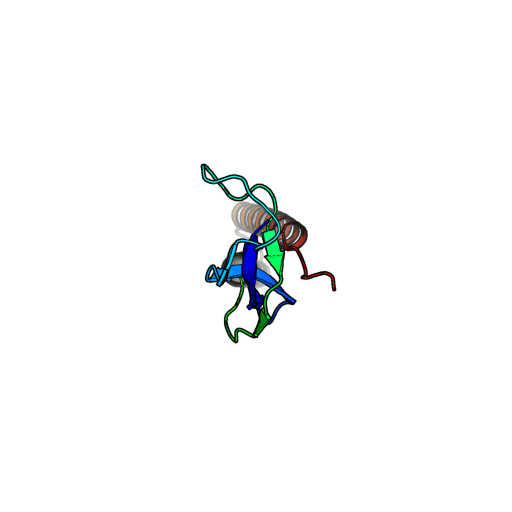CPREHRMGETCGTKMLYSQIASAAKCKYCQKIDVKLRKRQFELNRYNRWVAEGSKLRASMELSLQTIAELDAEIQRLTAQRQPFRR